Protein AF-A0A3G1KX82-F1 (afdb_monomer)

Foldseek 3Di:
DPPDDAAQFKKAFCDDPRHRDIWGFLDDDVVQQWTWTAQLPPAFPVRTDIDHVVGIGTAPDGPVVCRVCSVVVHHDHSVVSNVCSVPDPGD

Solvent-accessible surface area (backbone atoms only — not comparable to full-atom values): 5223 Å² total; per-residue (Å²): 131,85,84,80,83,53,61,20,27,34,29,32,27,70,55,69,101,54,44,78,42,67,28,34,24,73,44,77,40,75,93,72,49,26,34,27,30,27,41,31,74,90,20,30,86,93,55,47,43,79,41,50,54,92,42,48,40,81,58,95,51,59,45,58,72,58,24,49,32,50,73,73,72,39,79,73,56,39,65,57,48,30,48,49,63,69,71,48,86,87,126

Nearest PDB structures (foldseek):
  7k9b-assembly2_B  TM=8.912E-01  e=1.445E-07  Halalkalibacterium halodurans C-125
  7kkv-assembly1_A  TM=9.038E-01  e=3.735E-07  Halalkalibacterium halodurans C-125
  7k9e-assembly2_C  TM=8.950E-01  e=5.461E-07  Halalkalibacterium halodurans C-125
  8whx-assembly1_X  TM=7.378E-01  e=4.679E-03  Mycolicibacterium smegmatis MC2 155
  8ove-assembly1_Bv  TM=6.532E-01  e=1.769E-02  Trypanosoma brucei brucei

InterPro domains:
  IPR008991 Translation protein SH3-like domain superfamily [SSF50104] (4-64)
  IPR041985 Large ribosomal subunit protein eL14, KOW motif [cd06088] (5-74)

Secondary structure (DSSP, 8-state):
------TTEEEEE-SSTTTT-EEEEEEEETTTTEEEEE-SSSS-TTSPEEEEGGGEEEEEEE-HHHHHHHHTTPPPPHHHHHHHHHHS---

Radius of gyration: 11.87 Å; Cα contacts (8 Å, |Δi|>4): 164; chains: 1; bounding box: 29×27×34 Å

Sequence (91 aa):
MEKRIMVGQIVKSKSGRDQGRYFLVSRISPEQKSVFLVDGDKRLLNNPKKKNLCHVQVTKMIAREIAEKIQKGVAPCDQEIKRYLKESKVD

Mean predicted aligned error: 3.89 Å

Organism: Formimonas warabiya (NCBI:txid1761012)

Structure (mmCIF, N/CA/C/O backbone):
data_AF-A0A3G1KX82-F1
#
_entry.id   AF-A0A3G1KX82-F1
#
loop_
_atom_site.group_PDB
_atom_site.id
_atom_site.type_symbol
_atom_site.label_atom_id
_atom_site.label_alt_id
_atom_site.label_comp_id
_atom_site.label_asym_id
_atom_site.label_entity_id
_atom_site.label_seq_id
_atom_site.pdbx_PDB_ins_code
_atom_site.Cartn_x
_atom_site.Cartn_y
_atom_site.Cartn_z
_atom_site.occupancy
_atom_site.B_iso_or_equiv
_atom_site.auth_seq_id
_atom_site.auth_comp_id
_atom_site.auth_asym_id
_atom_site.auth_atom_id
_atom_site.pdbx_PDB_model_num
ATOM 1 N N . MET A 1 1 ? -1.035 -5.997 20.283 1.00 42.91 1 MET A N 1
ATOM 2 C CA . MET A 1 1 ? -0.897 -6.595 18.936 1.00 42.91 1 MET A CA 1
ATOM 3 C C . MET A 1 1 ? -0.382 -5.533 17.982 1.00 42.91 1 MET A C 1
ATOM 5 O O . MET A 1 1 ? -1.132 -4.630 17.624 1.00 42.91 1 MET A O 1
ATOM 9 N N . GLU A 1 2 ? 0.893 -5.591 17.607 1.00 50.03 2 GLU A N 1
ATOM 10 C CA . GLU A 1 2 ? 1.416 -4.762 16.519 1.00 50.03 2 GLU A CA 1
ATOM 11 C C . GLU A 1 2 ? 0.684 -5.135 15.225 1.00 50.03 2 GLU A C 1
ATOM 13 O O . GLU A 1 2 ? 0.685 -6.294 14.808 1.00 50.03 2 GLU A O 1
ATOM 18 N N . LYS A 1 3 ? 0.002 -4.174 14.593 1.00 61.41 3 LYS A N 1
ATOM 19 C CA . LYS A 1 3 ? -0.611 -4.408 13.280 1.00 61.41 3 LYS A CA 1
ATOM 20 C C . LYS A 1 3 ? 0.505 -4.484 12.244 1.00 61.41 3 LYS A C 1
ATOM 22 O O . LYS A 1 3 ? 0.972 -3.457 11.757 1.00 61.41 3 LYS A O 1
ATOM 27 N N . ARG A 1 4 ? 0.933 -5.704 11.920 1.00 82.00 4 ARG A N 1
ATOM 28 C CA . ARG A 1 4 ? 1.919 -5.956 10.870 1.00 82.00 4 ARG A CA 1
ATOM 29 C C . ARG A 1 4 ? 1.286 -5.643 9.513 1.00 82.00 4 ARG A C 1
ATOM 31 O O . ARG A 1 4 ? 0.324 -6.287 9.114 1.00 82.00 4 ARG A O 1
ATOM 38 N N . ILE A 1 5 ? 1.800 -4.623 8.830 1.00 91.06 5 I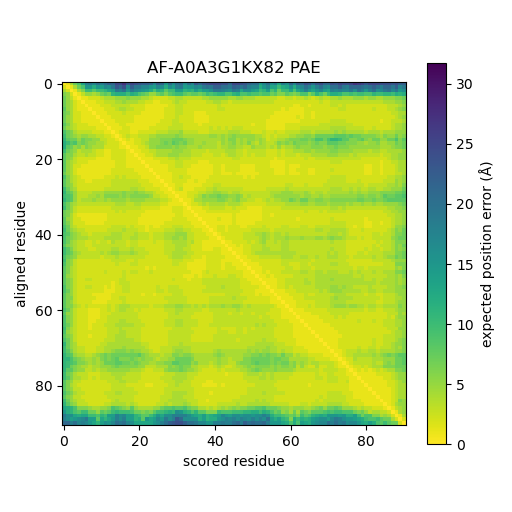LE A N 1
ATOM 39 C CA . ILE A 1 5 ? 1.444 -4.336 7.436 1.00 91.06 5 ILE A CA 1
ATOM 40 C C . ILE A 1 5 ? 2.341 -5.176 6.531 1.00 91.06 5 ILE A C 1
ATOM 42 O O . ILE A 1 5 ? 3.518 -5.363 6.832 1.00 91.06 5 ILE A O 1
ATOM 46 N N . MET A 1 6 ? 1.781 -5.671 5.430 1.00 93.62 6 MET A N 1
ATOM 47 C CA . MET A 1 6 ? 2.480 -6.500 4.449 1.00 93.62 6 MET A CA 1
ATOM 48 C C . MET A 1 6 ? 2.330 -5.915 3.041 1.00 93.62 6 MET A C 1
ATOM 50 O O . MET A 1 6 ? 1.425 -5.123 2.776 1.00 93.62 6 MET A O 1
ATOM 54 N N . VAL A 1 7 ? 3.227 -6.290 2.129 1.00 95.00 7 VAL A N 1
ATOM 55 C CA . VAL A 1 7 ? 3.075 -5.970 0.702 1.00 95.00 7 VAL A CA 1
ATOM 56 C C . VAL A 1 7 ? 1.816 -6.659 0.165 1.00 95.00 7 VAL A C 1
ATOM 58 O O . VAL A 1 7 ? 1.506 -7.783 0.549 1.00 95.00 7 VAL A O 1
ATOM 61 N N . GLY A 1 8 ? 1.058 -5.956 -0.677 1.00 94.88 8 GLY A N 1
ATOM 62 C CA . GLY A 1 8 ? -0.251 -6.380 -1.178 1.00 94.88 8 GLY A CA 1
ATOM 63 C C . GLY A 1 8 ? -1.407 -6.198 -0.190 1.00 94.88 8 GLY A C 1
ATOM 64 O O . GLY A 1 8 ? -2.557 -6.449 -0.546 1.00 94.88 8 GLY A O 1
ATOM 65 N N . GLN A 1 9 ? -1.146 -5.736 1.038 1.00 95.56 9 GLN A N 1
ATOM 66 C CA . GLN A 1 9 ? -2.194 -5.397 2.000 1.00 95.56 9 GLN A CA 1
ATOM 67 C C . GLN A 1 9 ? -3.056 -4.248 1.469 1.00 95.56 9 GLN A C 1
ATOM 69 O O . GLN A 1 9 ? -2.531 -3.223 1.027 1.00 95.56 9 GLN A O 1
ATOM 74 N N . ILE A 1 10 ? -4.376 -4.385 1.587 1.00 95.44 10 ILE A N 1
ATOM 75 C CA . ILE A 1 10 ? -5.301 -3.287 1.314 1.00 95.44 10 ILE A CA 1
ATOM 76 C C . ILE A 1 10 ? -5.422 -2.413 2.557 1.00 95.44 10 ILE A C 1
ATOM 78 O O . ILE A 1 10 ? -5.638 -2.902 3.674 1.00 95.44 10 ILE A O 1
ATOM 82 N N . VAL A 1 11 ? -5.284 -1.105 2.371 1.00 95.12 11 VAL A N 1
ATOM 83 C CA . VAL A 1 11 ? -5.390 -0.109 3.435 1.00 95.12 11 VAL A CA 1
ATOM 84 C C . VAL A 1 11 ? -6.304 1.033 3.019 1.00 95.12 11 VAL A C 1
ATOM 86 O O . VAL A 1 11 ? -6.355 1.417 1.853 1.00 95.12 11 VAL A O 1
ATOM 89 N N . LYS A 1 12 ? -7.001 1.616 3.990 1.00 95.06 12 LYS A N 1
ATOM 90 C CA . LYS A 1 12 ? -7.791 2.836 3.814 1.00 95.06 12 LYS A CA 1
ATOM 91 C C . LYS A 1 12 ? -6.989 4.038 4.287 1.00 95.06 12 LYS A C 1
ATOM 93 O O . LYS A 1 12 ? -6.380 4.008 5.359 1.00 95.06 12 LYS A O 1
ATOM 98 N N . SER A 1 13 ? -6.979 5.116 3.516 1.00 94.69 13 SER A N 1
ATOM 99 C CA . SER A 1 13 ? -6.383 6.373 3.972 1.00 94.69 13 SER A CA 1
ATOM 100 C C . SER A 1 13 ? -7.298 7.030 5.009 1.00 94.69 13 SER A C 1
ATOM 102 O O . SER A 1 13 ? -8.449 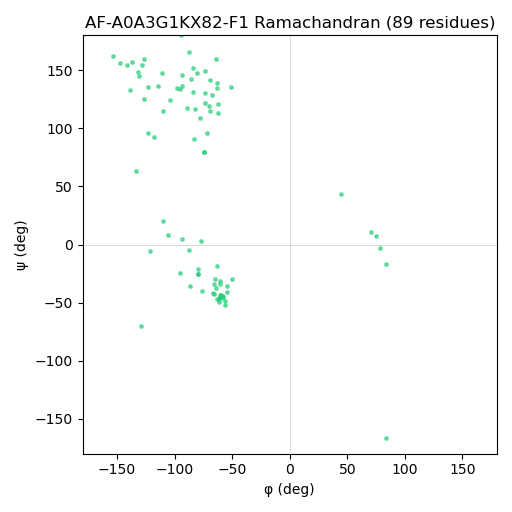7.346 4.712 1.00 94.69 13 SER A O 1
ATOM 104 N N . LYS A 1 14 ? -6.785 7.273 6.222 1.00 94.06 14 LYS A N 1
ATOM 105 C CA . LYS A 1 14 ? -7.560 7.875 7.324 1.00 94.06 14 LYS A CA 1
ATOM 106 C C . LYS A 1 14 ? -7.697 9.393 7.221 1.00 94.06 14 LYS A C 1
ATOM 108 O O . LYS A 1 14 ? -8.631 9.950 7.775 1.00 94.06 14 LYS A O 1
ATOM 113 N N . SER A 1 15 ? -6.761 10.063 6.546 1.00 89.50 15 SER A N 1
ATOM 114 C CA . SER A 1 15 ? -6.679 11.532 6.527 1.00 89.50 15 SER A CA 1
ATOM 115 C C . SER A 1 15 ? -6.004 12.093 5.268 1.00 89.50 15 SER A C 1
ATOM 117 O O . SER A 1 15 ? -5.254 11.390 4.572 1.00 89.50 15 SER A O 1
ATOM 119 N N . GLY A 1 16 ? -6.222 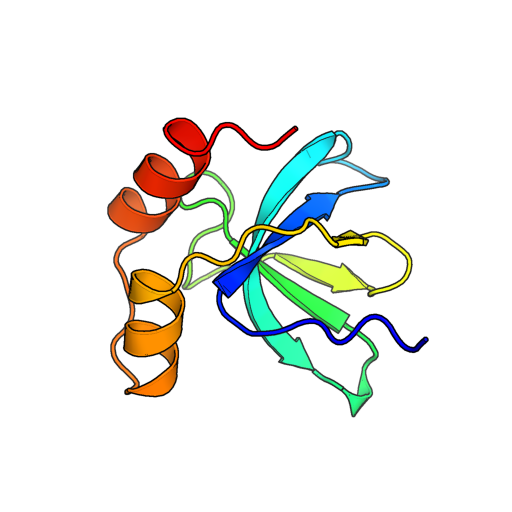13.386 5.002 1.00 89.12 16 GLY A N 1
ATOM 120 C CA . GLY A 1 16 ? -5.628 14.156 3.899 1.00 89.12 16 GLY A CA 1
ATOM 121 C C . GLY A 1 16 ? -6.376 14.011 2.568 1.00 89.12 16 GLY A C 1
ATOM 122 O O . GLY A 1 16 ? -7.470 13.466 2.528 1.00 89.12 16 GLY A O 1
ATOM 123 N N . ARG A 1 17 ? -5.759 14.442 1.453 1.00 87.12 17 ARG A N 1
ATOM 124 C CA . ARG A 1 17 ? -6.391 14.520 0.109 1.00 87.12 17 ARG A CA 1
ATOM 125 C C . ARG A 1 17 ? -7.117 13.252 -0.367 1.00 87.12 17 ARG A C 1
ATOM 127 O O . ARG A 1 17 ? -8.044 13.344 -1.156 1.00 87.12 17 ARG A O 1
ATOM 134 N N . ASP A 1 18 ? -6.665 12.083 0.076 1.00 91.25 18 ASP A N 1
ATOM 135 C CA . ASP A 1 18 ? -7.223 10.788 -0.331 1.00 91.25 18 ASP A CA 1
ATOM 136 C C . ASP A 1 18 ? -7.992 10.095 0.809 1.00 91.25 18 ASP A C 1
ATOM 138 O O . ASP A 1 18 ? -8.126 8.875 0.806 1.00 91.25 18 ASP A O 1
ATOM 142 N N . GLN A 1 19 ? -8.429 10.833 1.833 1.00 92.88 19 GLN A N 1
ATOM 143 C CA . GLN A 1 19 ? -9.203 10.286 2.949 1.00 92.88 19 GLN A CA 1
ATOM 144 C C . GLN A 1 19 ? -10.397 9.460 2.452 1.00 92.88 19 GLN A C 1
ATOM 146 O O . GLN A 1 19 ? -11.093 9.840 1.517 1.00 92.88 19 GLN A O 1
ATOM 151 N N . GLY A 1 20 ? -10.600 8.297 3.069 1.00 91.94 20 GLY A N 1
ATOM 152 C CA . GLY A 1 20 ? -11.674 7.370 2.721 1.00 91.94 20 GLY A CA 1
ATOM 153 C C . GLY A 1 20 ? -11.364 6.437 1.548 1.00 91.94 20 GLY A C 1
ATOM 154 O O . GLY A 1 20 ? -12.022 5.408 1.430 1.00 91.94 20 GLY A O 1
ATOM 155 N N . ARG A 1 21 ? -10.348 6.731 0.727 1.00 93.56 21 ARG A N 1
ATOM 156 C CA . ARG A 1 21 ? -9.975 5.890 -0.420 1.00 93.56 21 ARG A CA 1
ATOM 157 C C . ARG A 1 21 ? -9.124 4.693 0.009 1.00 93.56 21 ARG A C 1
ATOM 159 O O . ARG A 1 21 ? -8.326 4.791 0.951 1.00 93.56 21 ARG A O 1
ATOM 166 N N . TYR A 1 22 ? -9.284 3.589 -0.715 1.00 94.75 22 TYR A N 1
ATOM 167 C CA . TYR A 1 22 ? -8.509 2.364 -0.540 1.00 94.75 22 TYR A CA 1
ATOM 168 C C . TYR A 1 22 ? -7.300 2.328 -1.468 1.00 94.75 22 TYR A C 1
ATOM 170 O O . TYR A 1 22 ? -7.343 2.827 -2.590 1.00 94.75 22 TYR A O 1
ATOM 178 N N . PHE A 1 23 ? -6.227 1.725 -0.972 1.00 96.12 23 PHE A N 1
ATOM 179 C CA . PHE A 1 23 ? -4.966 1.568 -1.673 1.00 96.12 23 PHE A CA 1
ATOM 180 C C . PHE A 1 23 ? -4.361 0.204 -1.370 1.00 96.12 23 PHE A C 1
ATOM 182 O O . PHE A 1 23 ? -4.578 -0.360 -0.296 1.00 96.12 23 PHE A O 1
ATOM 189 N N . LEU A 1 24 ? -3.536 -0.273 -2.291 1.00 96.31 24 LEU A N 1
ATOM 190 C CA . LEU A 1 24 ? -2.668 -1.421 -2.100 1.00 96.31 24 LEU A CA 1
ATOM 191 C C . LEU A 1 24 ? -1.286 -0.956 -1.628 1.00 96.31 24 LEU A C 1
ATOM 193 O O . LEU A 1 24 ? -0.732 0.016 -2.146 1.00 96.31 24 LEU A O 1
ATOM 197 N N . VAL A 1 25 ? -0.719 -1.647 -0.642 1.00 96.25 25 VAL A N 1
ATOM 198 C CA . VAL A 1 25 ? 0.655 -1.414 -0.177 1.00 96.25 25 VAL A CA 1
ATOM 199 C C . VAL A 1 25 ? 1.632 -2.064 -1.154 1.00 96.25 25 VAL A 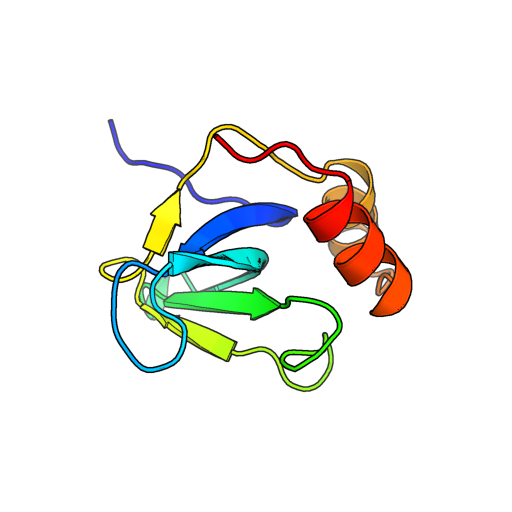C 1
ATOM 201 O O . VAL A 1 25 ? 1.731 -3.287 -1.204 1.00 96.25 25 VAL A O 1
ATOM 204 N N . SER A 1 26 ? 2.368 -1.264 -1.924 1.00 95.31 26 SER A N 1
ATOM 205 C CA . SER A 1 26 ? 3.369 -1.773 -2.870 1.00 95.31 26 SER A CA 1
ATOM 206 C C . SER A 1 26 ? 4.731 -1.995 -2.216 1.00 95.31 26 SER A C 1
ATOM 208 O O . SER A 1 26 ? 5.433 -2.940 -2.563 1.00 95.31 26 SER A O 1
ATOM 210 N N . ARG A 1 27 ? 5.114 -1.137 -1.261 1.00 94.12 27 ARG A N 1
ATOM 211 C CA . ARG A 1 27 ? 6.382 -1.224 -0.518 1.00 94.12 27 ARG A CA 1
ATOM 212 C C . ARG A 1 27 ? 6.225 -0.717 0.910 1.00 94.12 27 ARG A C 1
ATOM 214 O O . ARG A 1 27 ? 5.359 0.110 1.203 1.00 94.12 27 ARG A O 1
ATOM 221 N N . ILE A 1 28 ? 7.106 -1.185 1.786 1.00 94.19 28 ILE A N 1
ATOM 222 C CA . ILE A 1 28 ? 7.159 -0.801 3.197 1.00 94.19 28 ILE A CA 1
ATOM 223 C C . ILE A 1 28 ? 8.556 -0.261 3.488 1.00 94.19 28 ILE A C 1
ATOM 225 O O . ILE A 1 28 ? 9.545 -0.869 3.088 1.00 94.19 28 ILE A O 1
ATOM 229 N N . SER A 1 29 ? 8.630 0.856 4.206 1.00 92.94 29 SER A N 1
ATOM 230 C CA . SER A 1 29 ? 9.876 1.417 4.729 1.00 92.94 29 SER A CA 1
ATOM 231 C C . SER A 1 29 ? 9.809 1.448 6.256 1.00 92.94 29 SER A C 1
ATOM 233 O O . SER A 1 29 ? 9.297 2.426 6.817 1.00 92.94 29 SER A O 1
ATOM 235 N N . PRO A 1 30 ? 10.298 0.389 6.933 1.00 86.62 30 PRO A N 1
ATOM 236 C CA . PRO A 1 30 ? 10.250 0.274 8.390 1.00 86.62 30 PRO A CA 1
ATOM 237 C C . PRO A 1 30 ? 10.960 1.431 9.097 1.00 86.62 30 PRO A C 1
ATOM 239 O O . PRO A 1 30 ? 10.370 2.052 9.978 1.00 86.62 30 PRO A O 1
ATOM 242 N N . GLU A 1 31 ? 12.166 1.783 8.641 1.00 88.81 31 GLU A N 1
ATOM 243 C CA . GLU A 1 31 ? 12.983 2.874 9.198 1.00 88.81 31 GLU A CA 1
ATOM 244 C C . GLU A 1 31 ? 12.223 4.204 9.248 1.00 88.81 31 GLU A C 1
ATOM 246 O O . GLU A 1 31 ? 12.261 4.933 10.234 1.00 88.81 31 GLU A O 1
ATOM 251 N N . GLN A 1 32 ? 11.459 4.496 8.195 1.00 88.69 32 GLN A N 1
ATOM 252 C CA . GLN A 1 32 ? 10.728 5.754 8.047 1.00 88.69 32 GLN A CA 1
ATOM 253 C C . GLN A 1 32 ? 9.281 5.674 8.551 1.00 88.69 32 GLN A C 1
ATOM 255 O O . GLN A 1 32 ? 8.511 6.612 8.330 1.00 88.69 32 GLN A O 1
ATOM 260 N N . LYS A 1 33 ? 8.871 4.546 9.153 1.00 91.25 33 LYS A N 1
ATOM 261 C CA . LYS A 1 33 ? 7.484 4.273 9.575 1.00 91.25 33 LYS A CA 1
ATOM 262 C C . LYS A 1 33 ? 6.462 4.667 8.499 1.00 91.25 33 LYS A C 1
ATOM 264 O O . LYS A 1 33 ? 5.435 5.300 8.772 1.00 91.25 33 LYS A O 1
ATOM 269 N N . SER A 1 34 ? 6.765 4.329 7.247 1.00 94.12 34 SER A N 1
ATOM 270 C CA . SER A 1 34 ? 5.959 4.724 6.092 1.00 94.12 34 SER A CA 1
ATOM 271 C C . SER A 1 34 ? 5.778 3.583 5.101 1.00 94.12 34 SER A C 1
ATOM 273 O O . SER A 1 34 ? 6.539 2.618 5.071 1.00 94.12 34 SER A O 1
ATOM 275 N N . VAL A 1 35 ? 4.718 3.692 4.309 1.00 95.44 35 VAL A N 1
ATOM 276 C CA . VAL A 1 35 ? 4.339 2.744 3.265 1.00 95.44 35 VAL A CA 1
ATOM 277 C C . VAL A 1 35 ? 4.120 3.479 1.957 1.00 95.44 35 VAL A C 1
ATOM 279 O O . VAL A 1 35 ? 3.778 4.664 1.936 1.00 95.44 35 VAL A O 1
ATOM 282 N N . PHE A 1 36 ? 4.300 2.755 0.865 1.00 96.31 36 PHE A N 1
ATOM 283 C CA . PHE A 1 36 ? 4.042 3.226 -0.483 1.00 96.31 36 PHE A CA 1
ATOM 284 C C . PHE A 1 36 ? 2.738 2.617 -0.976 1.00 96.31 36 PHE A C 1
ATOM 286 O O . PHE A 1 36 ? 2.551 1.402 -0.925 1.00 96.31 36 PHE A O 1
ATOM 293 N N . LEU A 1 37 ? 1.822 3.486 -1.391 1.00 96.25 37 LEU A N 1
ATOM 294 C CA . LEU A 1 37 ? 0.443 3.153 -1.710 1.00 96.25 37 LEU A CA 1
ATOM 295 C C . LEU A 1 37 ? 0.159 3.370 -3.193 1.00 96.25 37 LEU A C 1
ATOM 297 O O . LEU A 1 37 ? 0.521 4.411 -3.747 1.00 96.25 37 LEU A O 1
ATOM 301 N N . VAL A 1 38 ? -0.535 2.414 -3.801 1.00 96.94 38 VAL A N 1
ATOM 302 C CA . VAL A 1 38 ? -0.941 2.444 -5.210 1.00 96.94 38 VAL A CA 1
ATOM 303 C C . VAL A 1 38 ? -2.427 2.121 -5.345 1.00 96.94 38 VAL A C 1
ATOM 305 O O . VAL A 1 38 ? -2.969 1.344 -4.560 1.00 96.94 38 VAL A O 1
ATOM 308 N N . ASP A 1 39 ? -3.093 2.759 -6.305 1.00 94.69 39 ASP A N 1
ATOM 309 C CA . ASP A 1 39 ? -4.494 2.494 -6.665 1.00 94.69 39 ASP A CA 1
ATOM 310 C C . ASP A 1 39 ? -4.676 2.073 -8.133 1.00 94.69 39 ASP A C 1
ATOM 312 O O . ASP A 1 39 ? -5.784 1.717 -8.529 1.00 94.69 39 ASP A O 1
ATOM 316 N N . GLY A 1 40 ? -3.601 2.095 -8.931 1.00 93.50 40 GLY A N 1
ATOM 317 C CA . GLY A 1 40 ? -3.643 1.740 -10.350 1.00 93.50 40 GLY A CA 1
ATOM 318 C C . GLY A 1 40 ? -4.380 2.758 -11.231 1.00 93.50 40 GLY A C 1
ATOM 319 O O . GLY A 1 40 ? -4.680 2.468 -12.386 1.00 93.50 40 GLY A O 1
ATOM 320 N N . ASP A 1 41 ? -4.708 3.937 -10.692 1.00 92.50 41 ASP A N 1
ATOM 321 C CA . ASP A 1 41 ? -5.427 5.001 -11.398 1.00 92.50 41 ASP A CA 1
ATOM 322 C C . ASP A 1 41 ? -4.702 6.343 -11.262 1.00 92.50 41 ASP A C 1
ATOM 324 O O . ASP A 1 41 ? -4.095 6.841 -12.205 1.00 92.50 41 ASP A O 1
ATOM 328 N N . LYS A 1 42 ? -4.711 6.921 -10.057 1.00 91.75 42 LYS A N 1
ATOM 329 C CA . LYS A 1 42 ? -4.028 8.191 -9.761 1.00 91.75 42 LYS A CA 1
ATOM 330 C C . LYS A 1 42 ? -2.642 7.970 -9.167 1.00 91.75 42 LYS A C 1
ATOM 332 O O . LYS A 1 42 ? -1.806 8.869 -9.216 1.00 91.75 42 LYS A O 1
ATOM 337 N N . ARG A 1 43 ? -2.424 6.817 -8.533 1.00 94.12 43 ARG A N 1
ATOM 338 C CA . ARG A 1 43 ? -1.194 6.399 -7.858 1.00 94.12 43 ARG A CA 1
ATOM 339 C C . ARG A 1 43 ? -0.748 5.080 -8.476 1.00 94.12 43 ARG A C 1
ATOM 341 O O . ARG A 1 43 ? -1.239 4.014 -8.105 1.00 94.12 43 ARG A O 1
ATOM 348 N N . LEU A 1 44 ? 0.158 5.199 -9.436 1.00 94.56 44 LEU A N 1
ATOM 349 C CA . LEU A 1 44 ? 0.710 4.092 -10.213 1.00 94.56 44 LEU A CA 1
ATOM 350 C C . LEU A 1 44 ? 1.920 3.475 -9.502 1.00 94.56 44 LEU A C 1
ATOM 352 O O . LEU A 1 44 ? 2.499 4.090 -8.602 1.00 94.56 44 LEU A O 1
ATOM 356 N N . LEU A 1 45 ? 2.348 2.286 -9.927 1.00 92.06 45 LEU A N 1
ATOM 357 C CA . LEU A 1 45 ? 3.540 1.625 -9.372 1.00 92.06 45 LEU A CA 1
ATOM 358 C C . LEU A 1 45 ? 4.835 2.419 -9.548 1.00 92.06 45 LEU A C 1
ATOM 360 O O . LEU A 1 45 ? 5.713 2.339 -8.687 1.00 92.06 45 LEU A O 1
ATOM 364 N N . ASN A 1 46 ? 4.949 3.191 -10.630 1.00 92.31 46 ASN A N 1
ATOM 365 C CA . ASN A 1 46 ? 6.102 4.057 -10.888 1.00 92.31 46 ASN A CA 1
ATOM 366 C C . ASN A 1 46 ? 6.060 5.377 -10.095 1.00 92.31 46 ASN A C 1
ATOM 368 O O . ASN A 1 46 ? 7.101 5.989 -9.874 1.00 92.31 46 ASN A O 1
ATOM 372 N N . ASN A 1 47 ? 4.880 5.798 -9.630 1.00 94.31 47 ASN A N 1
ATOM 373 C CA . ASN A 1 47 ? 4.678 7.014 -8.848 1.00 94.31 47 ASN A CA 1
ATOM 374 C C . ASN A 1 47 ? 3.788 6.736 -7.622 1.00 94.31 47 ASN A C 1
ATOM 376 O O . ASN A 1 47 ? 2.663 7.254 -7.511 1.00 94.31 47 ASN A O 1
ATOM 380 N N . PRO A 1 48 ? 4.261 5.876 -6.700 1.00 95.38 48 PRO A N 1
ATOM 381 C CA . PRO A 1 48 ? 3.477 5.471 -5.554 1.00 95.38 48 PRO A CA 1
ATOM 382 C C . PRO A 1 48 ? 3.385 6.601 -4.532 1.00 95.38 48 PRO A C 1
ATOM 384 O O . PRO A 1 48 ? 4.307 7.391 -4.320 1.00 95.38 48 PRO A O 1
ATOM 387 N N . LYS A 1 49 ? 2.270 6.645 -3.808 1.00 95.19 49 LYS A N 1
ATOM 388 C CA . LYS A 1 49 ? 2.075 7.633 -2.752 1.00 95.19 49 LYS A CA 1
ATOM 389 C C . LYS A 1 49 ? 2.756 7.187 -1.462 1.00 95.19 49 LYS A C 1
ATOM 391 O O . LYS A 1 49 ? 2.315 6.226 -0.836 1.00 95.19 49 LYS A O 1
ATOM 396 N N . LYS A 1 50 ? 3.750 7.939 -0.991 1.00 95.38 50 LYS A N 1
ATOM 397 C CA . LYS A 1 50 ? 4.293 7.771 0.365 1.00 95.38 50 LYS A CA 1
ATOM 398 C C . LYS A 1 50 ? 3.251 8.180 1.415 1.00 95.38 50 LYS A C 1
ATOM 400 O O . LYS A 1 50 ? 2.683 9.274 1.351 1.00 95.38 50 LYS A O 1
ATOM 405 N N . LYS A 1 51 ? 2.995 7.319 2.401 1.00 93.88 51 LYS A N 1
ATOM 406 C CA . LYS A 1 51 ? 2.038 7.558 3.489 1.00 93.88 51 LYS A CA 1
ATOM 407 C C . LYS A 1 51 ? 2.607 7.062 4.815 1.00 93.88 51 LYS A C 1
ATOM 409 O O . LYS A 1 51 ? 3.130 5.958 4.902 1.00 93.88 51 LYS A O 1
ATOM 414 N N . ASN A 1 52 ? 2.503 7.882 5.857 1.00 93.75 52 ASN A N 1
ATOM 415 C CA . ASN A 1 52 ? 2.892 7.477 7.207 1.00 93.75 52 ASN A CA 1
ATOM 416 C C . ASN A 1 52 ? 1.915 6.414 7.747 1.00 93.75 52 ASN A C 1
ATOM 418 O O . ASN A 1 52 ? 0.704 6.524 7.521 1.00 93.75 52 ASN A O 1
ATOM 422 N N . LEU A 1 53 ? 2.434 5.423 8.476 1.00 91.62 53 LEU A N 1
ATOM 423 C CA . LEU A 1 53 ? 1.653 4.352 9.104 1.00 91.62 53 LEU A CA 1
ATOM 424 C C . LEU A 1 53 ? 0.526 4.887 10.005 1.00 91.62 53 LEU A C 1
ATOM 426 O O . LEU A 1 53 ? -0.583 4.350 10.011 1.00 91.62 53 LEU A O 1
ATOM 430 N N . CYS A 1 54 ? 0.750 6.006 10.697 1.00 91.88 54 CYS A N 1
ATOM 431 C CA . CYS A 1 54 ? -0.264 6.642 11.538 1.00 91.88 54 CYS A CA 1
ATOM 432 C C . CYS A 1 54 ? -1.485 7.139 10.747 1.00 91.88 54 CYS A C 1
ATOM 434 O O . CYS A 1 54 ? -2.544 7.335 11.336 1.00 91.88 54 CYS A O 1
ATOM 436 N N . HIS A 1 55 ? -1.385 7.305 9.424 1.00 92.38 55 HIS A N 1
ATOM 437 C CA . HIS A 1 55 ? -2.462 7.798 8.557 1.00 92.38 55 HIS A CA 1
ATOM 438 C C . HIS A 1 55 ? -3.120 6.716 7.694 1.00 92.38 55 HIS A C 1
ATOM 440 O O . HIS A 1 55 ? -3.943 7.045 6.834 1.00 92.38 55 HIS A O 1
ATOM 446 N N . VAL A 1 56 ? -2.787 5.443 7.911 1.00 93.25 56 VAL A N 1
ATOM 447 C CA . VAL A 1 56 ? -3.448 4.317 7.243 1.00 93.25 56 VAL A CA 1
ATOM 448 C C . VAL A 1 56 ? -4.277 3.505 8.232 1.00 93.25 56 VAL A C 1
ATOM 450 O O . VAL A 1 56 ? -3.965 3.411 9.421 1.00 93.25 56 VAL A O 1
ATOM 453 N N . GLN A 1 57 ? -5.371 2.945 7.740 1.00 93.44 57 GLN A N 1
ATOM 454 C CA . GLN A 1 57 ? -6.175 1.945 8.421 1.00 93.44 57 GLN A CA 1
ATOM 455 C C . GLN A 1 57 ? -5.982 0.627 7.684 1.00 93.44 57 GLN A C 1
ATOM 457 O O . GLN A 1 57 ? -6.339 0.496 6.516 1.00 93.44 57 GLN A O 1
ATOM 462 N N . VAL A 1 58 ? -5.384 -0.333 8.378 1.00 92.69 58 VAL A N 1
ATOM 463 C CA . VAL A 1 58 ? -5.141 -1.680 7.857 1.00 92.69 58 VAL A CA 1
ATOM 464 C C . VAL A 1 58 ? -6.459 -2.443 7.814 1.00 92.69 58 VAL A C 1
ATOM 466 O O . VAL A 1 58 ? -7.186 -2.451 8.810 1.00 92.69 58 VAL A O 1
ATOM 469 N N . THR A 1 59 ? -6.761 -3.058 6.672 1.00 92.25 59 THR A N 1
ATOM 470 C CA . THR A 1 59 ? -7.930 -3.937 6.502 1.00 92.25 59 THR A CA 1
ATOM 471 C C . THR A 1 59 ? -7.532 -5.398 6.735 1.00 92.25 59 THR A C 1
ATOM 473 O O . THR A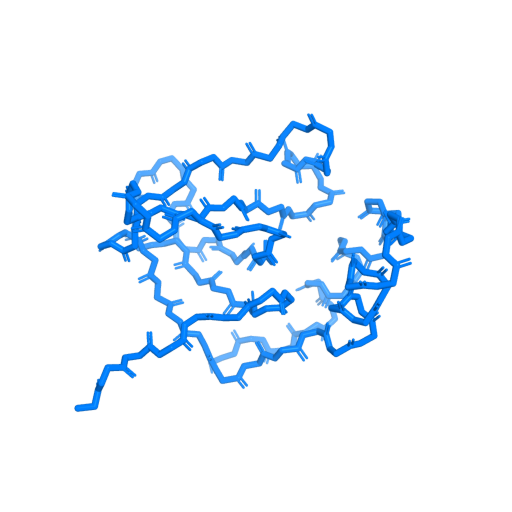 1 59 ? -6.373 -5.691 7.013 1.00 92.25 59 THR A O 1
ATOM 476 N N . LYS A 1 60 ? -8.471 -6.341 6.624 1.00 90.50 60 LYS A N 1
ATOM 477 C CA . LYS A 1 60 ? -8.150 -7.780 6.675 1.00 90.50 60 LYS A CA 1
ATOM 478 C C . LYS A 1 60 ? -7.783 -8.363 5.303 1.00 90.50 60 LYS A C 1
ATOM 480 O O . LYS A 1 60 ? -7.405 -9.526 5.225 1.00 90.50 60 LYS A O 1
ATOM 485 N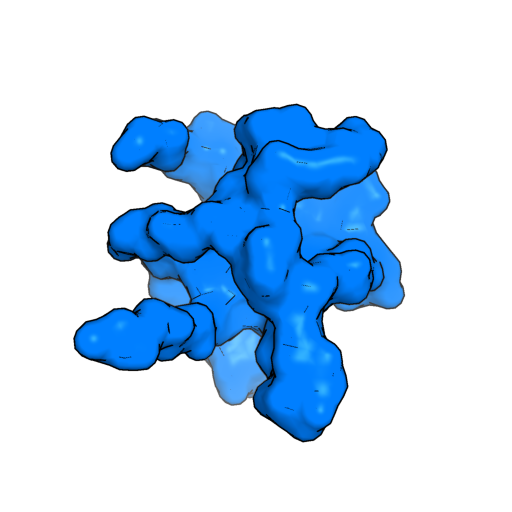 N . MET A 1 61 ? -7.888 -7.577 4.230 1.00 92.25 61 MET A N 1
ATOM 486 C CA . MET A 1 61 ? -7.726 -8.075 2.865 1.00 92.25 61 MET A CA 1
ATOM 487 C C . MET A 1 61 ? -6.312 -7.880 2.335 1.00 92.25 61 MET A C 1
ATOM 489 O O . MET A 1 61 ? -5.740 -6.793 2.427 1.00 92.25 61 MET A O 1
ATOM 493 N N . ILE A 1 62 ? -5.781 -8.931 1.719 1.00 93.31 62 ILE A N 1
ATOM 494 C CA . ILE A 1 62 ? -4.470 -8.941 1.074 1.00 93.31 62 ILE A CA 1
ATOM 495 C C . ILE A 1 62 ? -4.664 -9.439 -0.354 1.00 93.31 62 ILE A C 1
ATOM 497 O O . ILE A 1 62 ? -5.188 -10.533 -0.559 1.00 93.31 62 ILE A O 1
ATOM 501 N N . ALA A 1 63 ? -4.201 -8.656 -1.324 1.00 94.44 63 ALA A N 1
ATOM 502 C CA . ALA A 1 63 ? -4.132 -9.050 -2.723 1.00 94.44 63 ALA A CA 1
ATOM 503 C C . ALA A 1 63 ? -2.972 -10.028 -2.922 1.00 94.44 63 ALA A C 1
ATOM 505 O O . ALA A 1 63 ? -1.878 -9.623 -3.310 1.00 94.44 63 ALA A O 1
ATOM 506 N N . ARG A 1 64 ? -3.181 -11.305 -2.584 1.00 93.38 64 ARG A N 1
ATOM 507 C CA . ARG A 1 64 ? -2.111 -12.318 -2.551 1.00 93.38 64 ARG A CA 1
ATOM 508 C C . ARG A 1 64 ? -1.400 -12.465 -3.895 1.00 93.38 64 ARG A C 1
ATOM 510 O O . ARG A 1 64 ? -0.179 -12.432 -3.923 1.00 93.38 64 ARG A O 1
ATOM 517 N N . GLU A 1 65 ? -2.146 -12.516 -4.994 1.00 93.00 65 GLU A N 1
ATOM 518 C CA . GLU A 1 65 ? -1.578 -12.646 -6.345 1.00 93.00 65 GLU A CA 1
ATOM 519 C C . GLU A 1 65 ? -0.658 -11.468 -6.701 1.00 93.00 65 GLU A C 1
ATOM 521 O O . GLU A 1 65 ? 0.472 -11.650 -7.157 1.00 93.00 65 GLU A O 1
ATOM 526 N N . ILE A 1 66 ? -1.107 -10.244 -6.410 1.00 94.12 66 ILE A N 1
ATOM 527 C CA . ILE A 1 66 ? -0.324 -9.021 -6.618 1.00 94.12 66 ILE A CA 1
ATOM 528 C C . ILE A 1 66 ? 0.888 -9.003 -5.673 1.00 94.12 66 ILE A C 1
ATOM 530 O O . ILE A 1 66 ? 1.994 -8.649 -6.083 1.00 94.12 66 ILE A O 1
ATOM 534 N N . ALA A 1 67 ? 0.705 -9.412 -4.414 1.00 94.12 67 ALA A N 1
ATOM 535 C CA . ALA A 1 67 ? 1.773 -9.487 -3.422 1.00 94.12 67 ALA A CA 1
ATOM 536 C C . ALA A 1 67 ? 2.880 -10.455 -3.849 1.00 94.12 67 ALA A C 1
ATOM 538 O O . ALA A 1 67 ? 4.058 -10.136 -3.695 1.00 94.12 67 ALA A O 1
ATOM 539 N N . GLU A 1 68 ? 2.512 -11.622 -4.374 1.00 94.69 68 GLU A N 1
ATOM 540 C CA . GLU A 1 68 ? 3.452 -12.626 -4.864 1.00 94.69 68 GLU A CA 1
ATOM 541 C C . GLU A 1 68 ? 4.230 -12.130 -6.079 1.00 94.69 68 GLU A C 1
ATOM 543 O O . GLU A 1 68 ? 5.445 -12.310 -6.124 1.00 94.69 68 GLU A O 1
ATOM 548 N N . LYS A 1 69 ? 3.567 -11.464 -7.035 1.00 93.75 69 LYS A N 1
ATOM 549 C CA . LYS A 1 69 ? 4.247 -10.842 -8.182 1.00 93.75 69 LYS A CA 1
ATOM 550 C C . LYS A 1 69 ? 5.316 -9.858 -7.711 1.00 93.75 69 LYS A C 1
ATOM 552 O O . LYS A 1 69 ? 6.481 -10.012 -8.073 1.00 93.75 69 LYS A O 1
ATOM 557 N N . ILE A 1 70 ? 4.944 -8.931 -6.823 1.00 91.56 70 ILE A N 1
ATOM 558 C CA . ILE A 1 70 ? 5.875 -7.932 -6.278 1.00 91.56 70 ILE A CA 1
ATOM 559 C C . ILE A 1 70 ? 7.046 -8.611 -5.553 1.00 91.56 70 ILE A C 1
ATOM 561 O O . ILE A 1 70 ? 8.193 -8.216 -5.749 1.00 91.56 70 ILE A O 1
ATOM 565 N N . GLN A 1 71 ? 6.781 -9.643 -4.745 1.00 90.06 71 GLN A N 1
ATOM 566 C CA . GLN A 1 71 ? 7.821 -10.390 -4.026 1.00 90.06 71 GLN A CA 1
ATOM 567 C C . GLN A 1 71 ? 8.764 -11.156 -4.961 1.00 90.06 71 GLN A C 1
ATOM 569 O O . GLN A 1 71 ? 9.955 -11.244 -4.678 1.00 90.06 71 GLN A O 1
ATOM 574 N N . LYS A 1 72 ? 8.262 -11.659 -6.094 1.00 93.75 72 LYS A N 1
ATOM 575 C CA . LYS A 1 72 ? 9.061 -12.303 -7.151 1.00 93.75 72 LYS A CA 1
ATOM 576 C C . LYS A 1 72 ? 9.813 -11.297 -8.036 1.00 93.75 72 LYS A C 1
ATOM 578 O O . LYS A 1 72 ? 10.445 -11.701 -9.005 1.00 93.75 72 LYS A O 1
ATOM 583 N N . GLY A 1 73 ? 9.730 -9.995 -7.744 1.00 89.00 73 GLY A N 1
ATOM 584 C CA . GLY A 1 73 ? 10.336 -8.936 -8.556 1.00 89.00 73 GLY A CA 1
ATOM 585 C C . GLY A 1 73 ? 9.584 -8.639 -9.857 1.00 89.00 73 GLY A C 1
ATOM 586 O O . GLY A 1 73 ? 10.058 -7.852 -10.673 1.00 89.00 73 GLY A O 1
ATOM 587 N N . VAL A 1 74 ? 8.403 -9.230 -10.052 1.00 92.00 74 VAL A N 1
ATOM 588 C CA . VAL A 1 74 ? 7.538 -8.978 -11.204 1.00 92.00 74 VAL A CA 1
ATOM 589 C C . VAL A 1 74 ? 6.619 -7.809 -10.869 1.00 92.00 74 VAL A C 1
ATOM 5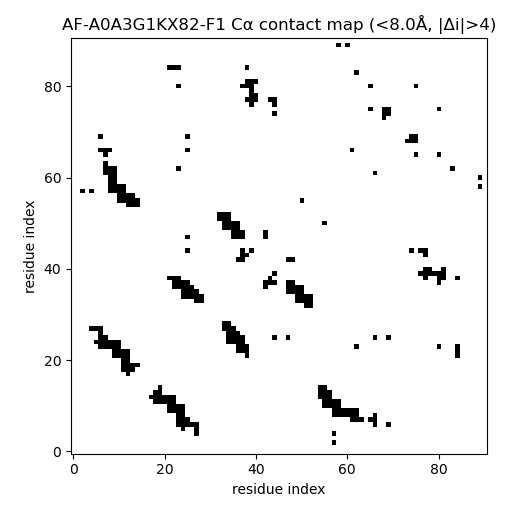91 O O . VAL A 1 74 ? 5.802 -7.887 -9.952 1.00 92.00 74 VAL A O 1
ATOM 594 N N . ALA A 1 75 ? 6.734 -6.710 -11.611 1.00 87.56 75 ALA A N 1
ATOM 595 C CA . ALA A 1 75 ? 5.824 -5.584 -11.448 1.00 87.56 75 ALA A CA 1
ATOM 596 C C . ALA A 1 75 ? 4.421 -5.972 -11.964 1.00 87.56 75 ALA A C 1
ATOM 598 O O . ALA A 1 75 ? 4.289 -6.291 -13.148 1.00 87.56 75 ALA A O 1
ATOM 599 N N . PRO A 1 76 ? 3.371 -5.957 -11.118 1.00 90.50 76 PRO A N 1
ATOM 600 C CA . PRO A 1 76 ? 2.002 -6.081 -11.609 1.00 90.50 76 PRO 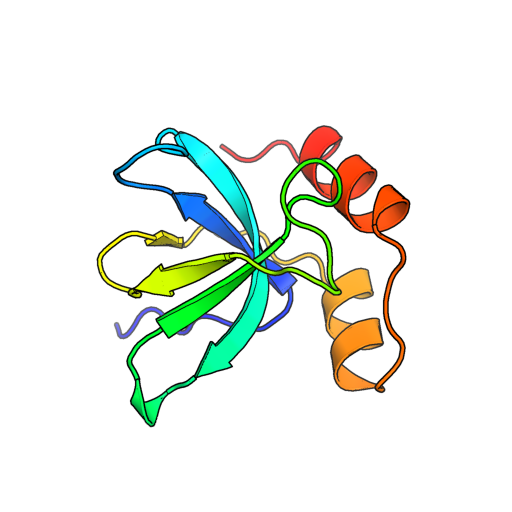A CA 1
ATOM 601 C C . PRO A 1 76 ? 1.664 -4.879 -12.499 1.00 90.50 76 PRO A C 1
ATOM 603 O O . PRO A 1 76 ? 2.323 -3.847 -12.421 1.00 90.50 76 PRO A O 1
ATOM 606 N N . CYS A 1 77 ? 0.652 -4.978 -13.358 1.00 92.94 77 CYS A N 1
ATOM 607 C CA . CYS A 1 77 ? 0.234 -3.808 -14.132 1.00 92.94 77 CYS A CA 1
ATOM 608 C C . CYS A 1 77 ? -0.738 -2.936 -13.320 1.00 92.94 77 CYS A C 1
ATOM 610 O O . CYS A 1 77 ? -1.485 -3.426 -12.469 1.00 92.94 77 CYS A O 1
ATOM 612 N N . ASP A 1 78 ? -0.767 -1.630 -13.594 1.00 93.75 78 ASP A N 1
ATOM 61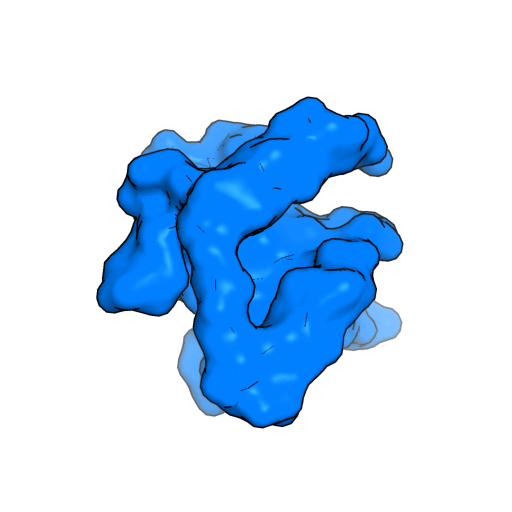3 C CA . ASP A 1 78 ? -1.661 -0.705 -12.883 1.00 93.75 78 ASP A CA 1
ATOM 614 C C . ASP A 1 78 ? -3.144 -1.078 -13.074 1.00 93.75 78 ASP A C 1
ATOM 616 O O . ASP A 1 78 ? -3.945 -0.980 -12.143 1.00 93.75 78 ASP A O 1
ATOM 620 N N . GLN A 1 79 ? -3.508 -1.603 -14.250 1.00 93.88 79 GLN A N 1
ATOM 621 C CA . GLN A 1 79 ? -4.868 -2.058 -14.547 1.00 93.88 79 GLN A CA 1
ATOM 622 C C . GLN A 1 79 ? -5.300 -3.249 -13.676 1.00 93.88 79 GLN A C 1
ATOM 624 O O . GLN A 1 79 ? -6.454 -3.300 -13.249 1.00 93.88 79 GLN A O 1
ATOM 629 N N . GLU A 1 80 ? -4.387 -4.177 -13.375 1.00 93.69 80 GLU A N 1
ATOM 630 C CA . GLU A 1 80 ? -4.629 -5.303 -12.465 1.00 93.69 80 GLU A CA 1
ATOM 631 C C . GLU A 1 80 ? -4.928 -4.800 -11.048 1.00 93.69 80 GLU A C 1
ATOM 633 O O . GLU A 1 80 ? -5.926 -5.195 -10.447 1.00 93.69 80 GLU A O 1
ATOM 638 N N . ILE A 1 81 ? -4.125 -3.856 -10.545 1.00 94.25 81 ILE A N 1
ATOM 639 C CA . ILE A 1 81 ? -4.328 -3.239 -9.225 1.00 94.25 81 ILE A CA 1
ATOM 640 C C . ILE A 1 81 ? -5.673 -2.508 -9.167 1.00 94.25 81 ILE A C 1
ATOM 642 O O . ILE A 1 81 ? -6.441 -2.688 -8.217 1.00 94.25 81 ILE A O 1
ATOM 646 N N . LYS A 1 82 ? -5.978 -1.702 -10.189 1.00 94.06 82 LYS A N 1
ATOM 647 C CA . LYS A 1 82 ? -7.229 -0.940 -10.278 1.00 94.06 82 LYS A CA 1
ATOM 648 C C . LYS A 1 82 ? -8.444 -1.863 -10.288 1.00 94.06 82 LYS A C 1
ATOM 650 O O . LYS A 1 82 ? -9.419 -1.607 -9.580 1.00 94.06 82 LYS A O 1
ATOM 655 N N . ARG A 1 83 ? -8.383 -2.941 -11.076 1.00 93.12 83 ARG A N 1
ATOM 656 C CA . ARG A 1 83 ? -9.433 -3.962 -11.139 1.00 93.12 83 ARG A CA 1
ATOM 657 C C . ARG A 1 83 ? -9.620 -4.630 -9.783 1.00 93.12 83 ARG A C 1
ATOM 659 O O . ARG A 1 83 ? -10.740 -4.645 -9.281 1.00 93.12 83 ARG A O 1
ATOM 666 N N . TYR A 1 84 ? -8.529 -5.076 -9.161 1.00 92.81 84 TYR A N 1
ATOM 667 C CA . TYR A 1 84 ? -8.571 -5.720 -7.854 1.00 92.81 84 TYR A CA 1
ATOM 668 C C . TYR A 1 84 ? -9.237 -4.822 -6.807 1.00 92.81 84 TYR A C 1
ATOM 670 O O . TYR A 1 84 ? -10.144 -5.263 -6.109 1.00 92.81 84 TYR A O 1
ATOM 678 N N . LEU A 1 85 ? -8.839 -3.548 -6.712 1.00 92.12 85 LEU A N 1
ATOM 679 C CA . LEU A 1 85 ? -9.414 -2.606 -5.745 1.00 92.12 85 LEU A CA 1
ATOM 680 C C . LEU A 1 85 ? -10.894 -2.296 -6.002 1.00 92.12 85 LEU A C 1
ATOM 682 O O . LEU A 1 85 ? -11.615 -2.011 -5.051 1.00 92.12 85 LEU A O 1
ATOM 686 N N . LYS A 1 86 ? -11.342 -2.340 -7.261 1.00 90.38 86 LYS A N 1
ATOM 687 C CA . LYS A 1 86 ? -12.747 -2.123 -7.634 1.00 90.38 86 LYS A CA 1
ATOM 688 C C . LYS A 1 86 ? -13.623 -3.342 -7.333 1.00 90.38 86 LYS A C 1
ATOM 690 O O . LYS A 1 86 ? -14.763 -3.175 -6.916 1.00 90.38 86 LYS A O 1
ATOM 695 N N . GLU A 1 87 ? -13.111 -4.545 -7.581 1.00 88.25 87 GLU A N 1
ATOM 696 C CA . GLU A 1 87 ? -13.826 -5.811 -7.351 1.00 88.25 87 GLU A CA 1
ATOM 697 C C . GLU A 1 87 ? -13.794 -6.240 -5.878 1.00 88.25 87 GLU A C 1
ATOM 699 O O . GLU A 1 87 ? -14.696 -6.925 -5.395 1.00 88.25 87 GLU A O 1
ATOM 704 N N . SER A 1 88 ? -12.773 -5.798 -5.146 1.00 81.69 88 SER A N 1
ATOM 705 C CA . SER A 1 88 ? -12.656 -5.993 -3.709 1.00 81.69 88 SER A CA 1
ATOM 706 C C . SER A 1 88 ? -13.809 -5.311 -2.973 1.00 81.69 88 SER A C 1
ATOM 708 O O . SER A 1 88 ? -13.874 -4.085 -2.898 1.00 81.69 88 SER A O 1
ATOM 710 N N . LYS A 1 89 ? -14.686 -6.102 -2.350 1.00 67.88 89 LYS A N 1
ATOM 711 C CA . LYS A 1 89 ? -15.650 -5.608 -1.356 1.00 67.88 89 LYS A CA 1
ATOM 712 C C . LYS A 1 89 ? -14.903 -5.307 -0.052 1.00 67.88 89 LYS A C 1
ATOM 714 O O . LYS A 1 89 ? -14.809 -6.156 0.830 1.00 67.88 89 LYS A O 1
ATOM 719 N N . VAL A 1 90 ? -14.242 -4.148 0.002 1.00 66.00 90 VAL A N 1
ATOM 720 C CA . VAL A 1 90 ? -13.491 -3.697 1.182 1.00 66.00 90 VAL A CA 1
ATOM 721 C C . VAL A 1 90 ? -14.454 -3.028 2.174 1.00 66.00 90 VAL A C 1
ATOM 723 O O . VAL A 1 90 ? -14.657 -1.812 2.113 1.00 66.00 90 VAL A O 1
ATOM 726 N N . ASP A 1 91 ? -15.007 -3.816 3.094 1.00 54.56 91 ASP A N 1
ATOM 727 C CA . ASP A 1 91 ? -15.778 -3.340 4.255 1.00 54.56 91 ASP A CA 1
ATOM 728 C C . ASP A 1 91 ? -14.990 -3.517 5.567 1.00 54.56 91 ASP A C 1
ATOM 730 O O . ASP A 1 91 ? -14.626 -4.665 5.923 1.00 54.56 91 ASP A O 1
#

pLDDT: mean 90.43, std 9.52, range [42.91, 96.94]